Protein AF-A0AAV6CZF2-F1 (afdb_monomer)

Radius of gyration: 12.21 Å; Cα contacts (8 Å, |Δi|>4): 45; chains: 1; bounding box: 35×20×28 Å

Sequence (56 aa):
MEHLTPRERAIMAMRFYEQLSQSEIARRLGISQMHVSRLQRAALEQLRKFVPQESA

Mean predicted aligned error: 3.56 Å

Solvent-accessible surface area (backbone atoms only — not comparable to full-atom values): 3319 Å² total; per-residue (Å²): 114,85,90,39,56,75,66,36,40,51,52,50,43,40,41,72,75,67,64,41,51,56,60,56,50,11,64,76,68,77,46,54,40,68,57,44,52,51,40,52,48,54,40,51,59,53,50,56,77,72,50,80,75,80,79,127

pLDDT: mean 93.61, std 9.44, range [54.41, 98.75]

Structure (mmCIF, N/CA/C/O backbone):
data_AF-A0AAV6CZF2-F1
#
_entry.id   AF-A0AAV6CZF2-F1
#
loop_
_atom_site.group_PDB
_atom_site.id
_atom_site.type_symbol
_atom_site.label_atom_id
_atom_site.label_alt_id
_atom_site.label_comp_id
_atom_site.label_asym_id
_atom_site.label_entity_id
_atom_site.label_seq_id
_atom_site.pdbx_PDB_ins_code
_atom_site.Cartn_x
_atom_site.Cartn_y
_atom_site.Cartn_z
_atom_site.occupancy
_atom_site.B_iso_or_equiv
_atom_site.auth_seq_id
_atom_site.auth_comp_id
_atom_site.auth_asym_id
_atom_site.auth_atom_id
_atom_site.pdbx_PDB_model_num
ATOM 1 N N . MET A 1 1 ? 2.650 -5.494 -11.752 1.00 79.31 1 MET A N 1
ATOM 2 C CA . MET A 1 1 ? 1.555 -5.838 -10.805 1.00 79.31 1 MET A CA 1
ATOM 3 C C . MET A 1 1 ? 1.232 -7.335 -10.791 1.00 79.31 1 MET A C 1
ATOM 5 O O . MET A 1 1 ? 0.650 -7.795 -9.815 1.00 79.31 1 MET A O 1
ATOM 9 N N . GLU A 1 2 ? 1.590 -8.089 -11.835 1.00 85.88 2 GLU A N 1
ATOM 10 C CA . GLU A 1 2 ? 1.292 -9.528 -11.960 1.00 85.88 2 GLU A CA 1
ATOM 11 C C . GLU A 1 2 ? 2.048 -10.398 -10.945 1.00 85.88 2 GLU A C 1
ATOM 13 O O . GLU A 1 2 ? 1.507 -11.381 -10.457 1.00 85.88 2 GLU A O 1
ATOM 18 N N . HIS A 1 3 ? 3.252 -9.983 -10.537 1.00 89.75 3 HIS A N 1
ATOM 19 C CA . HIS A 1 3 ? 4.069 -10.682 -9.534 1.00 89.75 3 HIS A CA 1
ATOM 20 C C . HIS A 1 3 ? 3.662 -10.411 -8.073 1.00 89.75 3 HIS A C 1
ATOM 22 O O . HIS A 1 3 ? 4.381 -10.796 -7.156 1.00 89.75 3 HIS A O 1
ATOM 28 N N . LEU A 1 4 ? 2.543 -9.717 -7.845 1.00 94.62 4 LEU A N 1
ATOM 29 C CA . LEU A 1 4 ? 2.031 -9.417 -6.509 1.00 94.62 4 LEU A CA 1
ATOM 30 C C . LEU A 1 4 ? 0.847 -10.311 -6.166 1.00 94.62 4 LEU A C 1
ATOM 32 O O . LEU A 1 4 ? -0.023 -10.570 -7.006 1.00 94.62 4 LEU A O 1
ATOM 36 N N . THR A 1 5 ? 0.740 -10.686 -4.892 1.00 96.06 5 THR A N 1
ATOM 37 C CA . THR A 1 5 ? -0.486 -11.309 -4.391 1.00 96.06 5 THR A CA 1
ATOM 38 C C . THR A 1 5 ? -1.683 -10.364 -4.582 1.00 96.06 5 THR A C 1
ATOM 40 O O . THR A 1 5 ? -1.515 -9.139 -4.648 1.00 96.06 5 THR A O 1
ATOM 43 N N . PRO A 1 6 ? -2.925 -10.883 -4.635 1.00 96.38 6 PRO A N 1
ATOM 44 C CA . PRO A 1 6 ? -4.112 -10.036 -4.740 1.00 96.38 6 PRO A CA 1
ATOM 45 C C . PRO A 1 6 ? -4.187 -8.949 -3.666 1.00 96.38 6 PRO A C 1
ATOM 47 O O . PRO A 1 6 ? -4.599 -7.824 -3.948 1.00 96.38 6 PRO A O 1
ATOM 50 N N . ARG A 1 7 ? -3.731 -9.260 -2.448 1.00 96.31 7 ARG A N 1
ATOM 51 C CA . ARG A 1 7 ? -3.764 -8.321 -1.326 1.00 96.31 7 ARG A CA 1
ATOM 52 C C . ARG A 1 7 ? -2.707 -7.228 -1.444 1.00 96.31 7 ARG A C 1
ATOM 54 O O . ARG A 1 7 ? -3.024 -6.063 -1.229 1.00 96.31 7 ARG A O 1
ATOM 61 N N . GLU A 1 8 ? -1.484 -7.575 -1.830 1.00 97.31 8 GLU A N 1
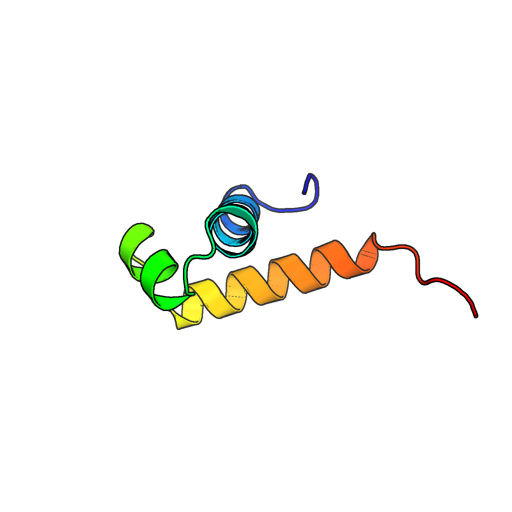ATOM 62 C CA . GLU A 1 8 ? -0.428 -6.595 -2.108 1.00 97.31 8 GLU A CA 1
ATOM 63 C C . GLU A 1 8 ? -0.819 -5.669 -3.259 1.00 97.31 8 GLU A C 1
ATOM 65 O O . GLU A 1 8 ? -0.713 -4.453 -3.130 1.00 97.31 8 GLU A O 1
ATOM 70 N N . ARG A 1 9 ? -1.359 -6.221 -4.352 1.00 97.44 9 ARG A N 1
ATOM 71 C CA . ARG A 1 9 ? -1.850 -5.431 -5.486 1.00 97.44 9 ARG A CA 1
ATOM 72 C C . ARG A 1 9 ? -2.947 -4.452 -5.072 1.00 97.44 9 ARG A C 1
ATOM 74 O O . ARG A 1 9 ? -2.889 -3.298 -5.479 1.00 97.44 9 ARG A O 1
ATOM 81 N N . ALA A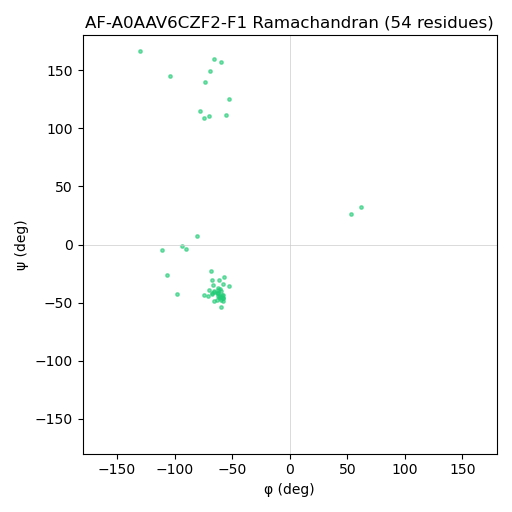 1 10 ? -3.905 -4.877 -4.245 1.00 97.38 10 ALA A N 1
ATOM 82 C CA . ALA A 1 10 ? -4.947 -3.989 -3.729 1.00 97.38 10 ALA A CA 1
ATOM 83 C C . ALA A 1 10 ? -4.369 -2.854 -2.862 1.00 97.38 10 ALA A C 1
ATOM 85 O O . ALA A 1 10 ? -4.769 -1.702 -3.010 1.00 97.38 10 ALA A O 1
ATOM 86 N N . ILE A 1 11 ? -3.394 -3.155 -1.996 1.00 98.06 11 ILE A N 1
ATOM 87 C CA . ILE A 1 11 ? -2.701 -2.142 -1.181 1.00 98.06 11 ILE A CA 1
ATOM 88 C C . ILE A 1 11 ? -1.952 -1.142 -2.070 1.00 98.06 11 ILE A C 1
ATOM 90 O O . ILE A 1 11 ? -2.050 0.062 -1.847 1.00 98.06 11 ILE A O 1
ATOM 94 N N . MET A 1 12 ? -1.248 -1.619 -3.098 1.00 97.62 12 MET A N 1
ATOM 95 C CA . MET A 1 12 ? -0.543 -0.760 -4.051 1.00 97.62 12 MET A CA 1
ATOM 96 C C . MET A 1 12 ? -1.516 0.097 -4.873 1.00 97.62 12 MET A C 1
ATOM 98 O O . MET A 1 12 ? -1.257 1.281 -5.075 1.00 97.62 12 MET A O 1
ATOM 102 N N . ALA A 1 13 ? -2.652 -0.468 -5.296 1.00 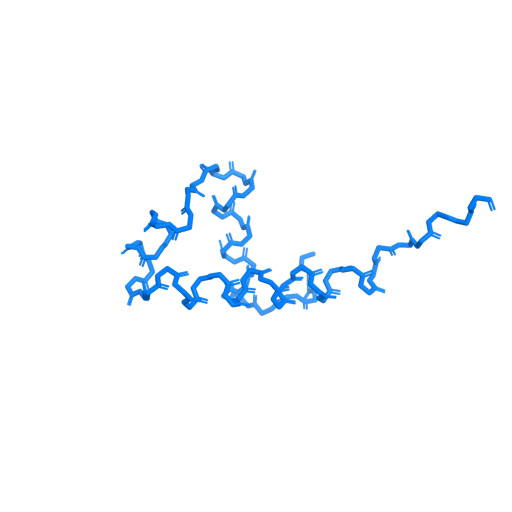98.00 13 ALA A N 1
ATOM 103 C CA . ALA A 1 13 ? -3.698 0.257 -6.012 1.00 98.00 13 ALA A CA 1
ATOM 104 C C . ALA A 1 13 ? -4.238 1.426 -5.174 1.00 98.00 13 ALA A C 1
ATOM 106 O O . ALA A 1 13 ? -4.153 2.584 -5.584 1.00 98.00 13 ALA A O 1
ATOM 107 N N . MET A 1 14 ? -4.672 1.135 -3.947 1.00 98.38 14 MET A N 1
ATOM 108 C CA . MET A 1 14 ? -5.164 2.159 -3.029 1.00 98.38 14 MET A CA 1
ATOM 109 C C . MET A 1 14 ? -4.102 3.215 -2.700 1.00 98.38 14 MET A C 1
ATOM 111 O O . MET A 1 1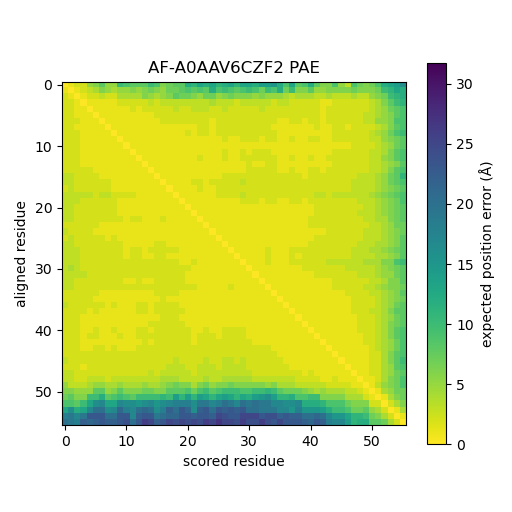4 ? -4.416 4.397 -2.592 1.00 98.38 14 MET A O 1
ATOM 115 N N . ARG A 1 15 ? -2.833 2.812 -2.549 1.00 97.94 15 ARG A N 1
ATOM 116 C CA . ARG A 1 15 ? -1.760 3.741 -2.180 1.00 97.94 15 ARG A CA 1
ATOM 117 C C . ARG A 1 15 ? -1.385 4.703 -3.303 1.00 97.94 15 ARG A C 1
ATOM 119 O O . ARG A 1 15 ? -1.139 5.873 -3.025 1.00 97.94 15 ARG A O 1
ATOM 126 N N . PHE A 1 16 ? -1.259 4.207 -4.531 1.00 96.75 16 PHE A N 1
ATOM 127 C CA . PHE A 1 16 ? -0.645 4.963 -5.628 1.00 96.75 16 PHE A CA 1
ATOM 128 C C . PHE A 1 16 ? -1.648 5.475 -6.663 1.00 96.75 16 PHE A C 1
ATOM 130 O O . PHE A 1 16 ? -1.383 6.501 -7.277 1.00 96.75 16 PHE A O 1
ATOM 137 N N . TYR A 1 17 ? -2.796 4.814 -6.827 1.00 97.38 17 TYR A N 1
ATOM 138 C CA . TYR A 1 17 ? -3.853 5.273 -7.734 1.00 97.38 17 TYR A CA 1
ATOM 139 C C . TYR A 1 17 ? -4.942 6.042 -6.984 1.00 97.38 17 TYR A C 1
ATOM 141 O O . TYR A 1 17 ? -5.363 7.097 -7.443 1.00 97.38 17 TYR A O 1
ATOM 149 N N . GLU A 1 18 ? -5.361 5.560 -5.809 1.00 97.88 18 GLU A N 1
ATOM 150 C CA . GLU A 1 18 ? -6.378 6.242 -4.981 1.00 97.88 18 GLU A CA 1
ATOM 151 C C . GLU A 1 18 ? -5.771 7.242 -3.975 1.00 97.88 18 GLU A C 1
ATOM 153 O O . GLU A 1 18 ? -6.506 7.915 -3.262 1.00 97.88 18 GLU A O 1
ATOM 158 N N . GLN A 1 19 ? -4.437 7.337 -3.902 1.00 98.25 19 GLN A N 1
ATOM 159 C CA . GLN A 1 19 ? -3.684 8.213 -2.988 1.00 98.25 19 GLN A CA 1
ATOM 160 C C . GLN A 1 19 ? -4.046 8.080 -1.495 1.00 98.25 19 GLN A C 1
ATOM 162 O O . GLN A 1 19 ? -3.829 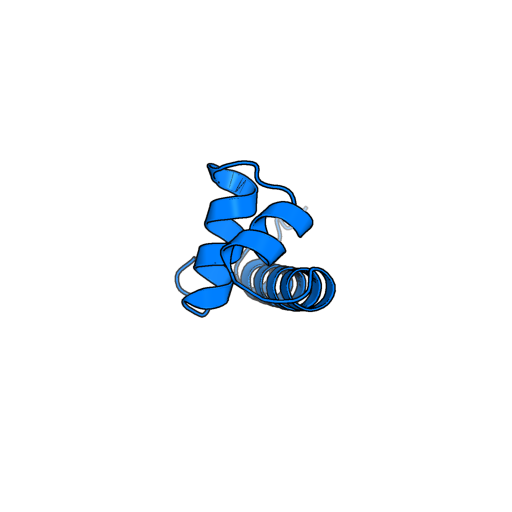9.002 -0.709 1.00 98.25 19 GLN A O 1
ATOM 167 N N . LEU A 1 20 ? -4.545 6.918 -1.069 1.00 98.62 20 LEU A N 1
ATOM 168 C CA . LEU A 1 20 ? -4.890 6.678 0.330 1.00 98.62 20 LEU A CA 1
ATOM 169 C C . LEU A 1 20 ? -3.633 6.502 1.189 1.00 98.62 20 LEU A C 1
ATOM 171 O O . LEU A 1 20 ? -2.674 5.816 0.821 1.00 98.62 20 LEU A O 1
ATOM 175 N N . SER A 1 21 ? -3.649 7.061 2.394 1.00 98.56 21 SER A N 1
ATOM 176 C CA . SER A 1 21 ? -2.629 6.797 3.406 1.00 98.56 21 SER A CA 1
ATOM 177 C C . SER A 1 21 ? -2.673 5.336 3.874 1.00 98.56 21 SER A C 1
ATOM 179 O O . SER A 1 21 ? -3.688 4.644 3.780 1.00 98.56 21 SER A O 1
ATOM 181 N N . GLN A 1 22 ? -1.572 4.843 4.452 1.00 98.19 22 GLN A N 1
ATOM 182 C CA . GLN A 1 22 ? -1.544 3.476 4.993 1.00 98.19 22 GLN A CA 1
ATOM 183 C C . GLN A 1 22 ? -2.569 3.277 6.120 1.00 98.19 22 GLN A C 1
ATOM 185 O O . GLN A 1 22 ? -3.097 2.178 6.268 1.00 98.19 22 GLN A O 1
ATOM 190 N N . SER A 1 23 ? -2.872 4.328 6.887 1.00 98.56 23 SER A N 1
ATOM 191 C CA . SER A 1 23 ? -3.887 4.306 7.944 1.00 98.56 23 SER A CA 1
ATOM 192 C C . SER A 1 23 ? -5.307 4.207 7.379 1.00 98.56 23 SER A C 1
ATOM 194 O O . SER A 1 23 ? -6.129 3.459 7.906 1.00 98.56 23 SER A O 1
ATOM 196 N N . GLU A 1 24 ? -5.602 4.899 6.277 1.00 98.75 24 GLU A N 1
ATOM 197 C CA . GLU A 1 24 ? -6.897 4.783 5.591 1.00 98.75 24 GLU A CA 1
ATOM 198 C C . GLU A 1 24 ? -7.076 3.405 4.956 1.00 98.75 24 GLU A C 1
ATOM 200 O O . GLU A 1 24 ? -8.137 2.793 5.095 1.00 98.75 24 GLU A O 1
ATOM 205 N N . ILE A 1 25 ? -6.017 2.877 4.337 1.00 98.62 25 ILE A N 1
ATOM 206 C CA . ILE A 1 25 ? -5.986 1.513 3.798 1.00 98.62 25 ILE A CA 1
ATOM 207 C C . ILE A 1 25 ? -6.204 0.489 4.917 1.00 98.62 25 ILE A C 1
ATOM 209 O O . ILE A 1 25 ? -6.994 -0.439 4.763 1.00 98.62 25 ILE A O 1
ATOM 213 N N . ALA A 1 26 ? -5.542 0.670 6.061 1.00 98.56 26 ALA A N 1
ATOM 214 C CA . ALA A 1 26 ? -5.679 -0.189 7.233 1.00 98.56 26 ALA A CA 1
ATOM 215 C C . ALA A 1 26 ? -7.127 -0.244 7.730 1.00 98.56 26 ALA A C 1
ATOM 217 O O . ALA A 1 26 ? -7.688 -1.332 7.879 1.00 98.56 26 ALA A O 1
ATOM 218 N N . ARG A 1 27 ? -7.760 0.928 7.879 1.00 98.56 27 ARG A N 1
ATOM 219 C CA . ARG A 1 27 ? -9.176 1.046 8.246 1.00 98.56 27 ARG A CA 1
ATOM 220 C C . ARG A 1 27 ? -10.083 0.350 7.230 1.00 98.56 27 ARG A C 1
ATOM 222 O O . ARG A 1 27 ? -10.970 -0.394 7.628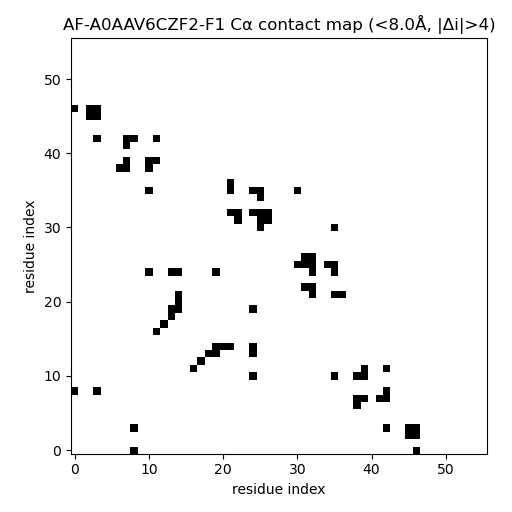 1.00 98.56 27 ARG A O 1
ATOM 229 N N . ARG A 1 28 ? -9.845 0.550 5.930 1.00 98.12 28 ARG A N 1
ATOM 230 C CA . ARG A 1 28 ? -10.656 -0.044 4.852 1.00 98.12 28 ARG A CA 1
ATOM 231 C C . ARG A 1 28 ? -10.524 -1.565 4.770 1.00 98.12 28 ARG A C 1
ATOM 233 O O . ARG A 1 28 ? -11.491 -2.241 4.442 1.00 98.12 28 ARG A O 1
ATOM 240 N N . LEU A 1 29 ? -9.341 -2.102 5.066 1.00 97.31 29 LEU A N 1
ATOM 241 C CA . LEU A 1 29 ? -9.046 -3.535 4.997 1.00 97.31 29 LEU A CA 1
ATOM 242 C C . LEU A 1 29 ? -9.234 -4.286 6.325 1.00 97.31 29 LEU A C 1
ATOM 244 O O . LEU A 1 29 ? -8.973 -5.493 6.364 1.00 97.31 29 LEU A O 1
ATOM 248 N N . GLY A 1 30 ? -9.620 -3.592 7.402 1.00 98.00 30 GLY A N 1
ATOM 249 C CA . GLY A 1 30 ? -9.809 -4.185 8.728 1.00 98.00 30 GLY A CA 1
ATOM 250 C C . GLY A 1 30 ? -8.532 -4.784 9.327 1.00 98.00 30 GLY A C 1
ATOM 251 O O . GLY A 1 30 ? -8.592 -5.797 10.017 1.00 98.00 30 GLY A O 1
ATOM 252 N N . ILE A 1 31 ? -7.362 -4.208 9.032 1.00 98.06 31 ILE A N 1
ATOM 253 C CA . ILE A 1 31 ? -6.060 -4.662 9.554 1.00 98.06 31 ILE A CA 1
ATOM 254 C C . ILE A 1 31 ? -5.279 -3.493 10.145 1.00 98.06 31 ILE A C 1
ATOM 256 O O . ILE A 1 31 ? -5.608 -2.337 9.911 1.00 98.06 31 ILE A O 1
ATOM 260 N N . SER A 1 32 ? -4.216 -3.773 10.898 1.00 98.50 32 SER A N 1
ATOM 261 C CA . SER A 1 32 ? -3.363 -2.709 11.431 1.00 98.50 32 SER A CA 1
ATOM 262 C C . SER A 1 32 ? -2.558 -2.011 10.330 1.00 98.50 32 SER A C 1
ATOM 264 O O . SER A 1 32 ? -2.138 -2.632 9.350 1.00 98.50 32 SER A O 1
ATOM 266 N N . GLN A 1 33 ? -2.266 -0.722 10.525 1.00 98.25 33 GLN A N 1
ATOM 267 C CA . GLN A 1 33 ? -1.384 0.038 9.631 1.00 98.25 33 GLN A CA 1
ATOM 268 C C . GLN A 1 33 ? 0.011 -0.598 9.534 1.00 98.25 33 GLN A C 1
ATOM 270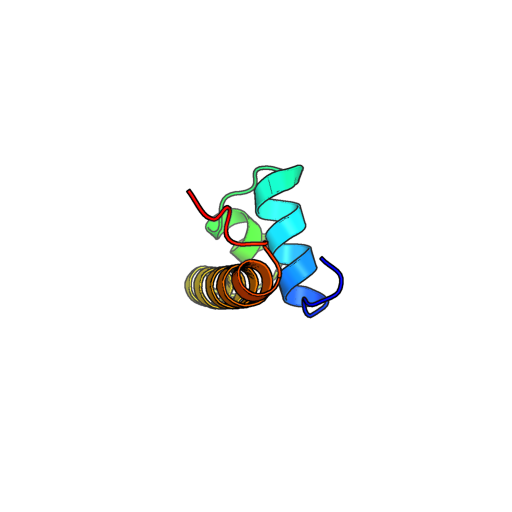 O O . GLN A 1 33 ? 0.583 -0.651 8.448 1.00 98.25 33 GLN A O 1
ATOM 275 N N . MET A 1 34 ? 0.509 -1.205 10.615 1.00 98.50 34 MET A N 1
ATOM 276 C CA . MET A 1 34 ? 1.753 -1.981 10.586 1.00 98.50 34 MET A CA 1
ATOM 277 C C . MET A 1 34 ? 1.678 -3.197 9.657 1.00 98.50 34 MET A C 1
ATOM 279 O O . MET A 1 34 ? 2.655 -3.516 8.980 1.00 98.50 34 MET A O 1
ATOM 283 N N . HIS A 1 35 ? 0.530 -3.876 9.588 1.00 98.25 35 HIS A N 1
ATOM 284 C CA . HIS A 1 35 ? 0.334 -4.971 8.640 1.00 98.25 35 HIS A CA 1
ATOM 285 C C . HIS A 1 35 ? 0.311 -4.448 7.194 1.00 98.25 35 HIS A C 1
ATOM 287 O O . HIS A 1 35 ? 0.985 -5.018 6.337 1.00 98.25 35 HIS A O 1
ATOM 293 N N . VAL A 1 36 ? -0.370 -3.326 6.933 1.00 98.56 36 VAL A N 1
ATOM 294 C CA . VAL A 1 36 ? -0.338 -2.658 5.618 1.00 98.56 36 VAL A CA 1
ATOM 295 C C . VAL A 1 36 ? 1.091 -2.287 5.224 1.00 98.56 36 VAL A C 1
ATOM 297 O O . VAL A 1 36 ? 1.507 -2.583 4.108 1.00 98.56 36 VAL A O 1
ATOM 300 N N . SER A 1 37 ? 1.862 -1.706 6.145 1.00 98.44 37 SER A N 1
ATOM 301 C CA . SER A 1 37 ? 3.260 -1.326 5.921 1.00 98.44 37 SER A CA 1
ATOM 302 C C . SER A 1 37 ? 4.126 -2.525 5.516 1.00 98.44 37 SER A C 1
ATOM 304 O O . SER A 1 37 ? 4.843 -2.457 4.517 1.00 98.44 37 SER A O 1
ATOM 306 N N . ARG A 1 38 ? 4.002 -3.660 6.222 1.00 98.31 38 ARG A N 1
ATOM 307 C CA . ARG A 1 38 ? 4.730 -4.895 5.878 1.00 98.31 38 ARG A CA 1
ATOM 308 C C . ARG A 1 38 ? 4.378 -5.414 4.486 1.00 98.31 38 ARG A C 1
ATOM 310 O O . ARG A 1 38 ? 5.283 -5.729 3.721 1.00 98.31 38 ARG A O 1
ATOM 317 N N . LEU A 1 39 ? 3.089 -5.469 4.149 1.00 98.12 39 LEU A N 1
ATOM 318 C CA . LEU A 1 39 ? 2.633 -5.929 2.834 1.00 98.12 39 LEU A CA 1
ATOM 319 C C . LEU A 1 39 ? 3.078 -4.980 1.716 1.00 98.12 39 LEU A C 1
ATOM 321 O O . LEU A 1 39 ? 3.529 -5.432 0.671 1.00 98.12 39 LEU A O 1
ATOM 325 N N . GLN A 1 40 ? 3.013 -3.666 1.941 1.00 97.94 40 GLN A N 1
ATOM 326 C CA . GLN A 1 40 ? 3.490 -2.687 0.967 1.00 97.94 40 GLN A CA 1
ATOM 327 C C . GLN A 1 40 ? 5.001 -2.822 0.736 1.00 97.94 40 GLN A C 1
ATOM 329 O O . GLN A 1 40 ? 5.454 -2.766 -0.405 1.00 97.94 40 GLN A O 1
ATOM 334 N N . ARG A 1 41 ? 5.788 -3.029 1.798 1.00 97.94 41 ARG A N 1
ATOM 335 C CA . ARG A 1 41 ? 7.231 -3.258 1.682 1.00 97.94 41 ARG A CA 1
ATOM 336 C C . ARG A 1 41 ? 7.542 -4.538 0.908 1.00 97.94 41 ARG A C 1
ATOM 338 O O . ARG A 1 41 ? 8.336 -4.479 -0.024 1.00 97.94 41 ARG A O 1
ATOM 345 N N . ALA A 1 42 ? 6.888 -5.649 1.248 1.00 96.94 42 ALA A N 1
ATOM 346 C CA . ALA A 1 42 ? 7.047 -6.916 0.534 1.00 96.94 42 ALA A CA 1
ATOM 347 C C . ALA A 1 42 ? 6.701 -6.766 -0.957 1.00 96.94 42 ALA A C 1
ATOM 349 O O . ALA A 1 42 ? 7.472 -7.189 -1.818 1.00 96.94 42 ALA A O 1
A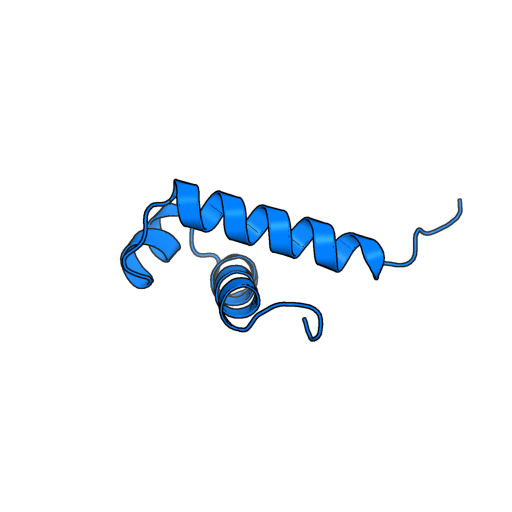TOM 350 N N . ALA A 1 43 ? 5.608 -6.062 -1.270 1.00 96.81 43 ALA A N 1
ATOM 351 C CA . ALA A 1 43 ? 5.217 -5.765 -2.641 1.00 96.81 43 ALA A CA 1
ATOM 352 C C . ALA A 1 43 ? 6.291 -4.965 -3.395 1.00 96.81 43 ALA A C 1
ATOM 354 O O . ALA A 1 43 ? 6.664 -5.321 -4.511 1.00 96.81 43 ALA A O 1
ATOM 355 N N . LEU A 1 44 ? 6.821 -3.899 -2.786 1.00 95.31 44 LEU A N 1
ATOM 356 C CA . LEU A 1 44 ? 7.888 -3.089 -3.379 1.00 95.31 44 LEU A CA 1
ATOM 357 C C . LEU A 1 44 ? 9.171 -3.902 -3.597 1.00 95.31 44 LEU A C 1
ATOM 359 O O . LEU A 1 44 ? 9.794 -3.782 -4.649 1.00 95.31 44 LEU A O 1
ATOM 363 N N . GLU A 1 45 ? 9.554 -4.745 -2.637 1.00 95.31 45 GLU A N 1
ATOM 364 C CA . GLU A 1 45 ? 10.712 -5.637 -2.757 1.00 95.31 45 GLU A CA 1
ATOM 365 C C . GLU A 1 45 ? 10.537 -6.648 -3.899 1.00 95.31 45 GLU A C 1
ATOM 367 O O . GLU A 1 45 ? 11.488 -6.886 -4.642 1.00 95.31 45 GLU A O 1
ATOM 372 N N . GLN A 1 46 ? 9.331 -7.195 -4.099 1.00 94.06 46 GLN A N 1
ATOM 373 C CA . GLN A 1 46 ? 9.057 -8.051 -5.255 1.00 94.06 46 GLN A CA 1
ATOM 374 C C . GLN A 1 46 ? 9.144 -7.272 -6.562 1.00 94.06 46 GLN A C 1
ATOM 376 O O . GLN A 1 46 ? 9.841 -7.708 -7.471 1.00 94.06 46 GLN A O 1
ATOM 381 N N . LEU A 1 47 ? 8.500 -6.105 -6.659 1.00 93.19 47 LEU A N 1
ATOM 382 C CA . LEU A 1 47 ? 8.524 -5.303 -7.884 1.00 93.19 47 LEU A CA 1
ATOM 383 C C . LEU A 1 47 ? 9.949 -4.899 -8.279 1.00 93.19 47 LEU A C 1
ATOM 385 O O . LEU A 1 47 ? 10.284 -4.981 -9.456 1.00 93.19 47 LEU A O 1
ATOM 389 N N . ARG A 1 4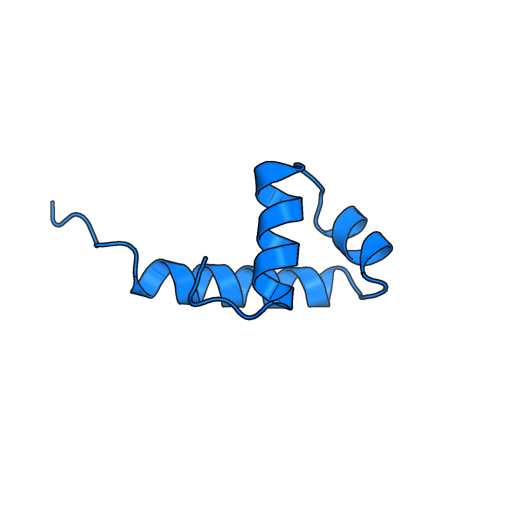8 ? 10.809 -4.541 -7.314 1.00 92.50 48 ARG A N 1
ATOM 390 C CA . ARG A 1 48 ? 12.213 -4.168 -7.575 1.00 92.50 48 ARG A CA 1
ATOM 391 C C . ARG A 1 48 ? 13.017 -5.254 -8.290 1.00 92.50 48 ARG A C 1
ATOM 393 O O . ARG A 1 48 ? 13.929 -4.903 -9.023 1.00 92.50 48 ARG A O 1
ATOM 400 N N . LYS A 1 49 ? 12.680 -6.539 -8.130 1.00 92.31 49 LYS A N 1
ATOM 401 C CA . LYS A 1 49 ? 13.357 -7.645 -8.839 1.00 92.31 49 LYS A CA 1
ATOM 402 C C . LYS A 1 49 ? 13.090 -7.651 -10.344 1.00 92.31 49 LYS A C 1
ATOM 404 O O . LYS A 1 49 ? 13.857 -8.243 -11.091 1.00 92.31 49 LYS A O 1
ATOM 409 N N . PHE A 1 50 ? 11.995 -7.025 -10.765 1.00 88.19 50 PHE A N 1
ATOM 410 C CA . PHE A 1 50 ? 11.538 -7.008 -12.153 1.00 88.19 50 PHE A CA 1
ATOM 411 C C . PHE A 1 50 ? 11.657 -5.626 -12.792 1.00 88.19 50 PHE A C 1
ATOM 413 O O . PHE A 1 50 ? 11.376 -5.488 -13.978 1.00 88.19 50 PHE A O 1
ATOM 420 N N . VAL A 1 51 ? 12.055 -4.605 -12.028 1.00 85.00 51 VAL A N 1
ATOM 421 C CA . VAL A 1 51 ? 12.454 -3.318 -12.596 1.00 85.00 51 VAL A CA 1
ATOM 422 C C . VAL A 1 51 ? 13.869 -3.502 -13.141 1.00 85.00 51 VAL A C 1
ATOM 424 O O . VAL A 1 51 ? 14.779 -3.757 -12.340 1.00 85.00 51 VAL A O 1
ATOM 427 N N . PRO A 1 52 ? 14.072 -3.401 -14.470 1.00 80.56 52 PRO A N 1
ATOM 428 C CA . PRO A 1 52 ? 15.407 -3.425 -15.044 1.00 80.56 52 PRO A CA 1
ATOM 429 C C . PRO A 1 52 ? 16.245 -2.364 -14.338 1.00 80.56 52 PRO A C 1
ATOM 431 O O . PRO A 1 52 ? 15.833 -1.208 -14.243 1.00 80.56 52 PRO A O 1
ATOM 434 N N . GLN A 1 53 ? 17.384 -2.763 -13.777 1.00 76.56 53 GLN A N 1
ATOM 435 C CA . GLN A 1 53 ? 18.337 -1.782 -13.283 1.00 76.56 53 GLN A CA 1
ATOM 436 C C . GLN A 1 53 ? 18.911 -1.107 -14.527 1.00 76.56 53 GLN A C 1
ATOM 438 O O . GLN A 1 53 ? 19.600 -1.766 -15.309 1.00 76.56 53 GLN A O 1
ATOM 443 N N . GLU A 1 54 ? 18.574 0.163 -14.752 1.00 70.25 54 GLU A N 1
ATOM 444 C CA . GLU A 1 54 ? 19.283 0.966 -15.743 1.00 70.25 54 GLU A CA 1
ATOM 445 C C . GLU A 1 54 ? 20.767 0.909 -15.377 1.00 70.25 54 GLU A C 1
ATOM 447 O O . GLU A 1 54 ? 21.186 1.358 -14.309 1.00 70.25 54 GLU A O 1
ATOM 452 N N . SER A 1 55 ? 21.540 0.232 -16.224 1.00 57.19 55 SER A N 1
ATOM 453 C CA . SER A 1 55 ? 22.991 0.222 -16.120 1.00 57.19 55 SER A CA 1
ATOM 454 C C . SER A 1 55 ? 23.442 1.584 -16.626 1.00 57.19 55 SER A C 1
ATOM 456 O O . SER A 1 55 ? 23.250 1.878 -17.805 1.00 57.19 55 SER A O 1
ATOM 458 N N . ALA A 1 56 ? 23.921 2.426 -15.711 1.00 54.41 56 ALA A N 1
ATOM 459 C CA . ALA A 1 56 ? 24.610 3.663 -16.061 1.00 54.41 56 ALA A CA 1
ATOM 460 C C . ALA A 1 56 ? 25.932 3.361 -16.778 1.00 54.41 56 ALA A C 1
ATOM 462 O O . ALA A 1 56 ? 26.570 2.341 -16.421 1.00 54.41 56 ALA A O 1
#

Secondary structure (DSSP, 8-state):
-TTS-HHHHHHHHHHHTS---HHHHHHHHTS-HHHHHHHHHHHHHHHHTTS-----

Nearest PDB structures (foldseek):
  8jzt-assembly2_C  TM=9.553E-01  e=1.352E-03  Mycobacterium tuberculosis H37Rv
  8x6g-assembly1_H  TM=9.516E-01  e=1.999E-03  Staphylococcus aureus
  6dvb-assembly1_F  TM=9.645E-01  e=3.297E-02  Mycobacterium tuberculosis H37Rv
  3vfz-assembly3_A  TM=9.740E-01  e=4.567E-02  Mycobacterium tuberculosis
  1or7-assembly3_A  TM=9.362E-01  e=9.774E-01  Escherichia coli

Foldseek 3Di:
DVQADPVLVVLCCCCPVVVDDLCRVCVVVVHDSVVSVVSPVVSVVRVVVVPPDPDD